Protein AF-A0A2D8AMK0-F1 (afdb_monomer_lite)

Foldseek 3Di:
DPDPPPVVVVVVVVVVVVVVVVVVVVVVVVPVVPPDDPPPCPVVVVVVVVVVVVVVQVVCCVVPPPDDGPPCRVVVVVCPVVVVVVCVVVVVVVVVVVVVVVVVVVVVVPVD

pLDDT: mean 76.43, std 15.15, range [45.84, 96.88]

Radius of gyration: 30.62 Å; chains: 1; bounding box: 62×35×86 Å

Sequence (112 aa):
MLKGQTSVVVTSRLARIGEEMSSDSVDSVGEFIQGDSEPSSSWVFLAIGVVLSLATLILHGMLFPGHDLPVISDILPVFEGVFDSGIWFFILGIMMGVFAIIATMMTEATSE

Secondary structure (DSSP, 8-state):
--SSHHHHHHHHHHHHHHHHHHHHHHHHHHHHHS-S---TTHHHHHHHHHHHHHHHHHHHHHHSTTSPPTTTTTTHHHHHHHHHTSHHHHHHHHHHHHHHHHHHHHHHHH--

Structure (mmCIF, N/CA/C/O backbone):
data_AF-A0A2D8AMK0-F1
#
_entry.id   AF-A0A2D8AMK0-F1
#
loop_
_atom_site.group_PDB
_atom_site.id
_atom_site.type_symbol
_atom_site.label_atom_id
_atom_site.label_alt_id
_atom_site.label_comp_id
_atom_site.label_asym_id
_atom_site.label_entity_id
_atom_site.label_seq_id
_atom_site.pdbx_PDB_ins_code
_atom_site.Cartn_x
_atom_site.Cartn_y
_atom_site.Cartn_z
_atom_site.occupancy
_atom_site.B_iso_or_equiv
_atom_site.auth_seq_id
_atom_site.auth_comp_id
_atom_site.auth_asym_id
_atom_site.auth_atom_id
_atom_site.pdbx_PDB_model_num
ATOM 1 N N . MET A 1 1 ? 42.110 -15.280 -72.303 1.00 45.84 1 MET A N 1
ATOM 2 C CA . MET A 1 1 ? 41.840 -15.664 -70.898 1.00 45.84 1 MET A CA 1
ATOM 3 C C . MET A 1 1 ? 41.042 -14.545 -70.224 1.00 45.84 1 MET A C 1
ATOM 5 O O . MET A 1 1 ? 41.650 -13.700 -69.600 1.00 45.84 1 MET A O 1
ATOM 9 N N . LEU A 1 2 ? 39.717 -14.464 -70.407 1.00 52.72 2 LEU A N 1
ATOM 10 C CA . LEU A 1 2 ? 38.850 -13.451 -69.764 1.00 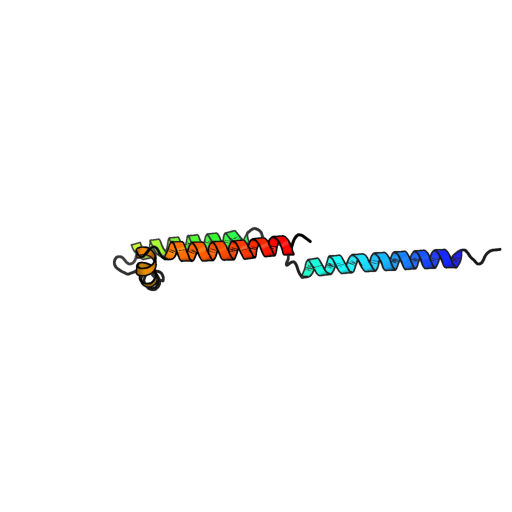52.72 2 LEU A CA 1
ATOM 11 C C . LEU A 1 2 ? 37.390 -13.942 -69.811 1.00 52.72 2 LEU A C 1
ATOM 13 O O . LEU A 1 2 ? 36.617 -13.559 -70.680 1.00 52.72 2 LEU A O 1
ATOM 17 N N . LYS A 1 3 ? 37.027 -14.884 -68.936 1.00 48.47 3 LYS A N 1
ATOM 18 C CA . LYS A 1 3 ? 35.616 -15.281 -68.733 1.00 48.47 3 LYS A CA 1
ATOM 19 C C . LYS A 1 3 ? 35.263 -15.605 -67.273 1.00 48.47 3 LYS A C 1
ATOM 21 O O . LYS A 1 3 ? 34.121 -15.923 -66.986 1.00 48.47 3 LYS A O 1
ATOM 26 N N . GLY A 1 4 ? 36.227 -15.489 -66.350 1.00 55.47 4 GLY A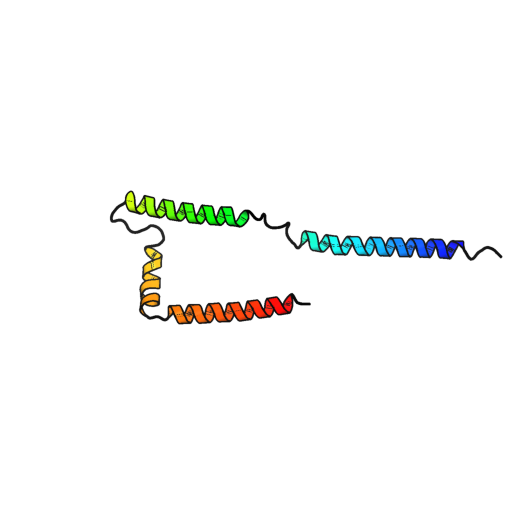 N 1
ATOM 27 C CA . GLY A 1 4 ? 36.072 -15.889 -64.944 1.00 55.47 4 GLY A CA 1
ATOM 28 C C . GLY A 1 4 ? 35.855 -14.756 -63.934 1.00 55.47 4 GLY A C 1
ATOM 29 O O . GLY A 1 4 ? 35.515 -15.044 -62.796 1.00 55.47 4 GLY A O 1
ATOM 30 N N . GLN A 1 5 ? 36.028 -13.481 -64.304 1.00 53.34 5 GLN A N 1
ATOM 31 C CA . GLN A 1 5 ? 35.942 -12.380 -63.327 1.00 53.34 5 GLN A CA 1
ATOM 32 C C . GLN A 1 5 ? 34.530 -11.806 -63.139 1.00 53.34 5 GLN A C 1
ATOM 34 O O . GLN A 1 5 ? 34.237 -11.255 -62.085 1.00 53.34 5 GLN A O 1
ATOM 39 N N . THR A 1 6 ? 33.619 -11.977 -64.101 1.00 54.00 6 THR A N 1
ATOM 40 C CA . THR A 1 6 ? 32.268 -11.392 -64.014 1.00 54.00 6 THR A CA 1
ATOM 41 C C . THR A 1 6 ? 31.360 -12.148 -63.037 1.00 54.00 6 THR A C 1
ATOM 43 O O . THR A 1 6 ? 30.567 -11.529 -62.337 1.00 54.00 6 THR A O 1
ATOM 46 N N . SER A 1 7 ? 31.507 -13.473 -62.925 1.00 53.06 7 SER A N 1
ATOM 47 C CA . SER A 1 7 ? 30.663 -14.291 -62.038 1.00 53.06 7 SER A CA 1
ATOM 48 C C . SER A 1 7 ? 30.960 -14.050 -60.555 1.00 53.06 7 SER A C 1
ATOM 50 O O . SER A 1 7 ? 30.042 -14.001 -59.745 1.00 53.06 7 SER A O 1
ATOM 52 N N . VAL A 1 8 ? 32.232 -13.848 -60.195 1.00 57.72 8 VAL A N 1
ATOM 53 C CA . VAL A 1 8 ? 32.657 -13.673 -58.793 1.00 57.72 8 VAL A CA 1
ATOM 54 C C . VAL A 1 8 ? 32.174 -12.333 -58.227 1.00 57.72 8 VAL A C 1
ATOM 56 O O . VAL A 1 8 ? 31.794 -12.243 -57.060 1.00 57.72 8 VAL A O 1
ATOM 59 N N . VAL A 1 9 ? 32.120 -11.293 -59.064 1.00 58.41 9 VAL A N 1
ATOM 60 C CA . VAL A 1 9 ? 31.625 -9.968 -58.661 1.00 58.41 9 VAL A CA 1
ATOM 61 C C . VAL A 1 9 ? 30.108 -9.981 -58.450 1.00 58.41 9 VAL A C 1
ATOM 63 O O . VAL A 1 9 ? 29.616 -9.344 -57.527 1.00 58.41 9 VAL A O 1
ATOM 66 N N . VAL A 1 10 ? 29.351 -10.740 -59.247 1.00 59.28 10 VAL A N 1
ATOM 67 C CA . VAL A 1 10 ? 27.892 -10.853 -59.071 1.00 59.28 10 VAL A CA 1
ATOM 68 C C . VAL A 1 10 ? 27.547 -11.689 -57.836 1.00 59.28 10 VAL A C 1
ATOM 70 O O . VAL A 1 10 ? 26.703 -11.277 -57.046 1.00 59.28 10 VAL A O 1
ATOM 73 N N . THR A 1 11 ? 28.244 -12.803 -57.598 1.00 60.03 11 THR A N 1
ATOM 74 C CA . THR A 1 11 ? 28.044 -13.626 -56.392 1.00 60.03 11 THR A CA 1
ATOM 75 C 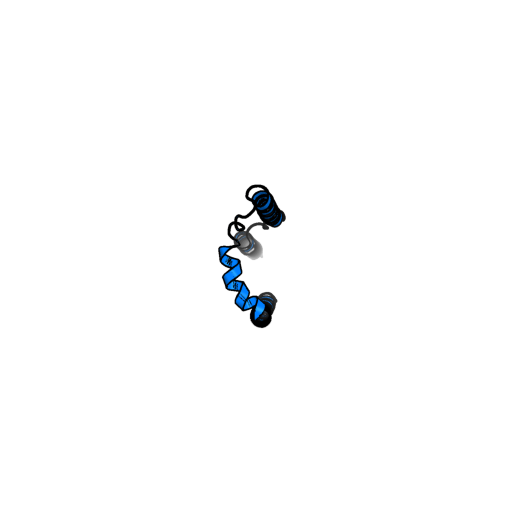C . THR A 1 11 ? 28.383 -12.867 -55.109 1.00 60.03 11 THR A C 1
ATOM 77 O O . THR A 1 11 ? 27.634 -12.944 -54.143 1.00 60.03 11 THR A O 1
ATOM 80 N N . SER A 1 12 ? 29.459 -12.078 -55.100 1.00 60.47 12 SER A N 1
ATOM 81 C CA . SER A 1 12 ? 29.816 -11.253 -53.934 1.00 60.47 12 SER A CA 1
ATOM 82 C C . SER A 1 12 ? 28.846 -10.089 -53.699 1.00 60.47 12 SER A C 1
ATOM 84 O O . SER A 1 12 ? 28.608 -9.715 -52.553 1.00 60.47 12 SER A O 1
ATOM 86 N N . ARG A 1 13 ? 28.238 -9.537 -54.758 1.00 60.09 13 ARG A N 1
ATOM 87 C CA . ARG A 1 13 ? 27.160 -8.538 -54.641 1.00 60.09 13 ARG A CA 1
ATOM 88 C C . ARG A 1 13 ? 25.873 -9.153 -54.089 1.00 60.09 13 ARG A C 1
ATOM 90 O O . ARG A 1 13 ? 25.248 -8.539 -53.237 1.00 60.09 13 ARG A O 1
ATOM 97 N N . LEU A 1 14 ? 25.504 -10.355 -54.532 1.00 60.84 14 LEU A N 1
ATOM 98 C CA . LEU A 1 14 ? 24.308 -11.054 -54.052 1.00 60.84 14 LEU A CA 1
ATOM 99 C C . LEU A 1 14 ? 24.456 -11.548 -52.608 1.00 60.84 14 LEU A C 1
ATOM 101 O O . LEU A 1 14 ? 23.510 -11.423 -51.840 1.00 60.84 14 LEU A O 1
ATOM 105 N N . ALA A 1 15 ? 25.640 -12.036 -52.223 1.00 61.53 15 ALA A N 1
ATOM 106 C CA . ALA A 1 15 ? 25.932 -12.393 -50.835 1.00 61.53 15 ALA A CA 1
ATOM 107 C C . ALA A 1 15 ? 25.822 -11.171 -49.909 1.00 61.53 15 ALA A C 1
ATOM 109 O O . ALA A 1 15 ? 25.155 -11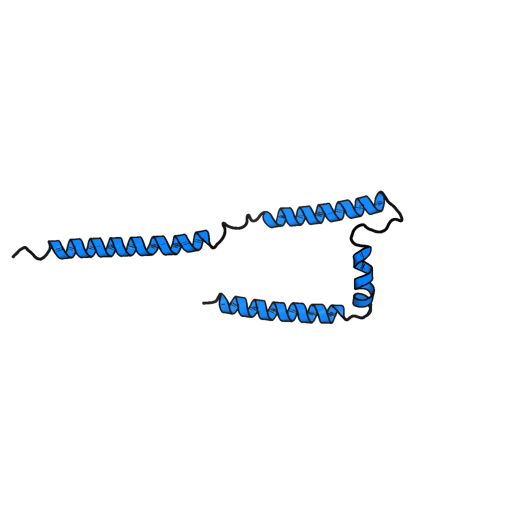.242 -48.887 1.00 61.53 15 ALA A O 1
ATOM 110 N N . ARG A 1 16 ? 26.371 -10.018 -50.325 1.00 62.84 16 ARG A N 1
ATOM 111 C CA . ARG A 1 16 ? 26.258 -8.759 -49.571 1.00 62.84 16 ARG A CA 1
ATOM 112 C C . ARG A 1 16 ? 24.806 -8.296 -49.398 1.00 62.84 16 ARG A C 1
ATOM 114 O O . ARG A 1 16 ? 24.438 -7.878 -48.313 1.00 62.84 16 ARG A O 1
ATOM 121 N N . ILE A 1 17 ? 23.986 -8.389 -50.447 1.00 62.72 17 ILE A N 1
ATOM 122 C CA . ILE A 1 17 ? 22.566 -7.994 -50.387 1.00 62.72 17 ILE A CA 1
ATOM 123 C C . ILE A 1 17 ? 21.757 -8.954 -49.495 1.00 62.72 17 ILE A C 1
ATOM 125 O O . ILE A 1 17 ? 20.861 -8.516 -48.782 1.00 62.72 17 ILE A O 1
ATOM 129 N N . GLY A 1 18 ? 22.077 -10.254 -49.507 1.00 59.41 18 GLY A N 1
ATOM 130 C CA . GLY A 1 18 ? 21.449 -11.238 -48.619 1.00 59.41 18 GLY A CA 1
ATOM 131 C C . GLY A 1 18 ? 21.810 -11.043 -47.142 1.00 59.41 18 GLY A C 1
ATOM 132 O O . GLY A 1 18 ? 20.967 -11.271 -46.278 1.00 59.41 18 GLY A O 1
ATOM 133 N N . GLU A 1 19 ? 23.028 -10.581 -46.857 1.00 59.69 19 GLU A N 1
ATOM 134 C CA . GLU A 1 19 ? 23.488 -10.271 -45.497 1.00 59.69 19 GLU A CA 1
ATOM 135 C C . GLU A 1 19 ? 22.817 -8.999 -44.948 1.00 59.69 19 GLU A C 1
ATOM 137 O O . GLU A 1 19 ? 22.361 -9.000 -43.809 1.00 59.69 19 GLU A O 1
ATOM 142 N N . GLU A 1 20 ? 22.637 -7.966 -45.783 1.00 58.44 20 GLU A N 1
ATOM 143 C CA . GLU A 1 20 ? 21.914 -6.735 -45.413 1.00 58.44 20 GLU A CA 1
ATOM 144 C C . GLU A 1 20 ? 20.402 -6.968 -45.205 1.00 58.44 20 GLU A C 1
ATOM 146 O O . GLU A 1 20 ? 19.814 -6.421 -44.274 1.00 58.44 20 GLU A O 1
ATOM 151 N N . MET A 1 21 ? 19.754 -7.826 -46.008 1.00 53.78 21 MET A N 1
ATOM 152 C CA . MET A 1 21 ? 18.335 -8.177 -45.794 1.00 53.78 21 MET A CA 1
ATOM 153 C C . MET A 1 21 ? 18.103 -9.023 -44.531 1.00 53.78 21 MET A C 1
ATOM 155 O O . MET A 1 21 ? 17.014 -8.983 -43.952 1.00 53.78 21 MET A O 1
ATOM 159 N N . SER A 1 22 ? 19.102 -9.796 -44.095 1.00 56.62 22 SER A N 1
ATOM 160 C CA . SER A 1 22 ? 18.998 -10.615 -42.884 1.00 56.62 22 SER A CA 1
ATOM 161 C C . SER A 1 22 ? 19.166 -9.802 -41.600 1.00 56.62 22 SER A C 1
ATOM 163 O O . SER A 1 22 ? 18.640 -10.226 -40.577 1.00 56.62 22 SER A O 1
ATOM 165 N N . SER A 1 23 ? 19.887 -8.677 -41.617 1.00 56.34 23 SER A N 1
ATOM 166 C CA . SER A 1 23 ? 20.123 -7.875 -40.409 1.00 56.34 23 SER A CA 1
ATOM 167 C C . SER A 1 23 ? 18.954 -6.951 -40.059 1.00 56.34 23 SER A C 1
ATOM 169 O O . SER A 1 23 ? 18.652 -6.787 -38.884 1.00 56.34 23 SER A O 1
ATOM 171 N N . ASP A 1 24 ? 18.251 -6.410 -41.058 1.00 57.81 24 ASP A N 1
ATOM 172 C CA . ASP A 1 24 ? 17.162 -5.436 -40.843 1.00 57.81 24 ASP A CA 1
ATOM 173 C C . ASP A 1 24 ? 15.885 -6.067 -40.257 1.00 57.81 24 ASP A C 1
ATOM 175 O O . ASP A 1 24 ? 15.127 -5.434 -39.524 1.00 57.81 24 ASP A O 1
ATOM 179 N N . SER A 1 25 ? 15.625 -7.339 -40.575 1.00 57.59 25 SER A N 1
ATOM 180 C CA . SER A 1 25 ? 14.382 -8.018 -40.180 1.00 57.59 25 SER A CA 1
ATOM 181 C C . SER A 1 25 ? 14.383 -8.532 -38.738 1.00 57.59 25 SER A C 1
ATOM 183 O O . SER A 1 25 ? 13.313 -8.720 -38.166 1.00 57.59 25 SER A O 1
ATOM 185 N N . VAL A 1 26 ? 15.556 -8.744 -38.137 1.00 57.94 26 VAL A N 1
ATOM 186 C CA . VAL A 1 26 ? 15.676 -9.270 -36.766 1.00 57.94 26 VAL A CA 1
ATOM 187 C C . VAL A 1 26 ? 15.623 -8.136 -35.737 1.00 57.94 26 VAL A C 1
ATOM 189 O O . VAL A 1 26 ? 15.005 -8.307 -34.690 1.00 57.94 26 VAL A O 1
ATOM 192 N N . ASP A 1 27 ? 16.166 -6.962 -36.074 1.00 57.62 27 ASP A N 1
ATOM 193 C CA . ASP A 1 27 ? 16.092 -5.752 -35.237 1.00 57.62 27 ASP A CA 1
ATOM 194 C C . ASP A 1 27 ? 14.661 -5.181 -35.198 1.00 57.62 27 ASP A C 1
ATOM 196 O O . ASP A 1 27 ? 14.138 -4.830 -34.141 1.00 57.62 27 ASP A O 1
ATOM 200 N N . SER A 1 28 ? 13.968 -5.199 -36.344 1.00 57.22 28 SER A N 1
ATOM 201 C CA . SER A 1 28 ? 12.601 -4.680 -36.468 1.00 57.22 28 SER A CA 1
ATOM 202 C C . SER A 1 28 ? 11.566 -5.462 -35.649 1.00 57.22 28 SER A C 1
ATOM 204 O O . SER A 1 28 ? 10.611 -4.871 -35.152 1.00 57.22 28 SER A O 1
ATOM 206 N N . VAL A 1 29 ? 11.711 -6.783 -35.498 1.00 59.81 29 VAL A N 1
ATOM 207 C CA . VAL A 1 29 ? 10.726 -7.603 -34.765 1.00 59.81 29 VAL A CA 1
ATOM 208 C C . VAL A 1 29 ? 10.840 -7.396 -33.249 1.00 59.81 29 VAL A C 1
ATOM 210 O O . VAL A 1 29 ? 9.825 -7.464 -32.554 1.00 59.81 29 VAL A O 1
ATOM 213 N N . GLY A 1 30 ? 12.034 -7.086 -32.735 1.00 56.81 30 GLY A N 1
ATOM 214 C CA . GLY A 1 30 ? 12.239 -6.746 -31.322 1.00 56.81 30 GLY A CA 1
ATOM 215 C C . GLY A 1 30 ? 11.563 -5.431 -30.925 1.00 56.81 30 GLY A C 1
ATOM 216 O O . GLY A 1 30 ? 10.929 -5.360 -29.872 1.00 56.81 30 GLY A O 1
ATOM 217 N N . GLU A 1 31 ? 11.606 -4.433 -31.810 1.00 59.16 31 GLU A N 1
ATOM 218 C CA . GLU A 1 31 ? 11.033 -3.095 -31.600 1.00 59.16 31 GLU A CA 1
ATOM 219 C C . GLU A 1 31 ? 9.492 -3.092 -31.529 1.00 59.16 31 GLU A C 1
ATOM 221 O O . GLU A 1 31 ? 8.904 -2.295 -30.807 1.00 59.16 31 GLU A O 1
ATOM 226 N N . PHE A 1 32 ? 8.809 -4.030 -32.199 1.00 58.72 32 PHE A N 1
ATOM 227 C CA . PHE A 1 32 ? 7.343 -4.143 -32.122 1.00 58.72 32 PHE A CA 1
ATOM 228 C C . PHE A 1 32 ? 6.832 -4.978 -30.937 1.00 58.72 32 PHE A C 1
ATOM 230 O O . PHE A 1 32 ? 5.667 -4.843 -30.557 1.00 58.72 32 PHE A O 1
ATOM 237 N N . ILE A 1 33 ? 7.663 -5.859 -30.365 1.00 61.88 33 ILE A N 1
ATOM 238 C CA . ILE A 1 33 ? 7.294 -6.682 -29.197 1.00 61.88 33 ILE A CA 1
ATOM 239 C C . ILE A 1 33 ? 7.671 -5.986 -27.887 1.00 61.88 33 ILE A C 1
ATOM 241 O O . ILE A 1 33 ? 6.991 -6.162 -26.873 1.00 61.88 33 ILE A O 1
ATOM 245 N N . GLN A 1 34 ? 8.701 -5.146 -27.906 1.00 62.38 34 GLN A N 1
ATOM 246 C CA . GLN A 1 34 ? 9.032 -4.269 -26.799 1.00 62.38 34 GLN A CA 1
ATOM 247 C C . GLN A 1 34 ? 8.296 -2.947 -26.988 1.00 62.38 34 GLN A C 1
ATOM 249 O O . GLN A 1 34 ? 8.807 -2.026 -27.611 1.00 62.38 34 GLN A O 1
ATOM 254 N N . GLY A 1 35 ? 7.063 -2.896 -26.472 1.00 66.00 35 GLY A N 1
ATOM 255 C CA . GLY A 1 35 ? 6.221 -1.704 -26.522 1.00 66.00 35 GLY A CA 1
ATOM 256 C C . GLY A 1 35 ? 7.031 -0.462 -26.173 1.00 66.00 35 GLY A C 1
ATOM 257 O O . GLY A 1 35 ? 7.643 -0.426 -25.103 1.00 66.00 35 GLY A O 1
ATOM 258 N N . ASP A 1 36 ? 7.058 0.488 -27.115 1.00 63.69 36 ASP A N 1
ATOM 259 C CA . ASP A 1 36 ? 7.705 1.794 -27.014 1.00 63.69 36 ASP A CA 1
ATOM 260 C C . ASP A 1 36 ? 7.732 2.257 -25.564 1.00 63.69 36 ASP A C 1
ATOM 262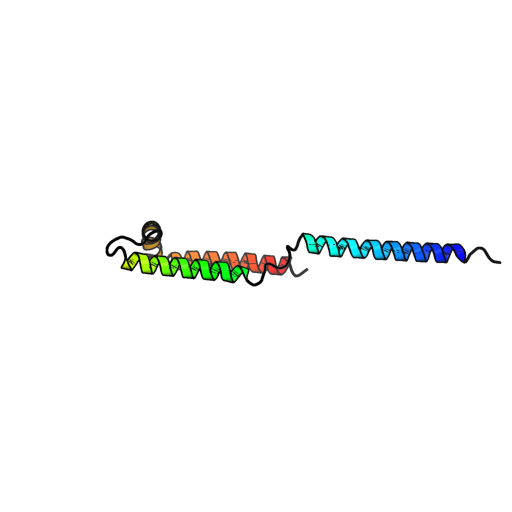 O O . ASP A 1 36 ? 6.679 2.556 -24.998 1.00 63.69 36 ASP A O 1
ATOM 266 N N . SER A 1 37 ? 8.939 2.230 -24.984 1.00 62.03 37 SER A N 1
ATOM 267 C CA . SER A 1 37 ? 9.332 2.813 -23.701 1.00 62.03 37 SER A CA 1
ATOM 268 C C . SER A 1 37 ? 8.150 3.424 -22.952 1.00 62.03 37 SER A C 1
ATOM 270 O O . SER A 1 37 ? 7.799 4.575 -23.233 1.00 62.03 37 SER A O 1
ATOM 272 N N . GLU A 1 38 ? 7.527 2.667 -22.032 1.00 61.28 38 GLU A N 1
ATOM 273 C CA . GLU A 1 38 ? 6.462 3.207 -21.182 1.00 61.28 38 GLU A CA 1
ATOM 274 C C . GLU A 1 38 ? 6.910 4.593 -20.711 1.00 61.28 38 GLU A C 1
ATOM 276 O O . GLU A 1 38 ? 8.007 4.715 -20.146 1.00 61.28 38 GLU A O 1
ATOM 281 N N . PRO A 1 39 ? 6.151 5.664 -21.019 1.00 66.25 39 PRO A N 1
ATOM 282 C CA . PRO A 1 39 ? 6.623 7.005 -20.749 1.00 66.25 39 PRO A CA 1
ATOM 283 C C . PRO A 1 39 ? 6.982 7.063 -19.270 1.00 66.25 39 PRO A C 1
ATOM 285 O O . PRO A 1 39 ? 6.174 6.686 -18.425 1.00 66.25 39 PRO A O 1
ATOM 288 N N . SER A 1 40 ? 8.188 7.540 -18.943 1.00 66.62 40 SER A N 1
ATOM 289 C CA . SER A 1 40 ? 8.702 7.607 -17.560 1.00 66.62 40 SER A CA 1
ATOM 290 C C . SER A 1 40 ? 7.728 8.301 -16.579 1.00 66.62 40 SER A C 1
ATOM 292 O O . SER A 1 40 ? 7.824 8.144 -15.365 1.00 66.62 40 SER A O 1
ATOM 294 N N . SER A 1 41 ? 6.739 9.022 -17.116 1.00 67.25 41 SER A N 1
ATOM 295 C CA . SER A 1 41 ? 5.637 9.676 -16.416 1.00 67.25 41 SER A CA 1
ATOM 296 C C . SER A 1 41 ? 4.426 8.778 -16.070 1.00 67.25 41 SER A C 1
ATOM 298 O O . SER A 1 41 ? 3.527 9.240 -15.370 1.00 67.25 41 SER A O 1
ATOM 300 N N . SER A 1 42 ? 4.346 7.507 -16.485 1.00 75.69 42 SER A N 1
ATOM 301 C CA . SER A 1 42 ? 3.222 6.611 -16.123 1.00 75.69 42 SER A CA 1
ATOM 302 C C . SER A 1 42 ? 3.057 6.470 -14.603 1.00 75.69 42 SER A C 1
ATOM 304 O O . SER A 1 42 ? 1.940 6.428 -14.086 1.00 75.69 42 SER A O 1
ATOM 306 N N . TRP A 1 43 ? 4.165 6.522 -13.860 1.00 81.88 43 TRP A N 1
ATOM 307 C CA . TRP A 1 43 ? 4.149 6.536 -12.397 1.00 81.88 43 TRP A CA 1
ATOM 308 C C . TRP A 1 43 ? 3.546 7.822 -11.808 1.00 81.88 43 TRP A C 1
ATOM 310 O O . TRP A 1 43 ? 2.945 7.789 -10.736 1.00 81.88 43 TRP A O 1
ATOM 320 N N . VAL A 1 44 ? 3.642 8.951 -12.516 1.00 88.12 44 VAL A N 1
ATOM 321 C CA . VAL A 1 44 ? 3.105 10.244 -12.065 1.00 88.12 44 VAL A CA 1
ATOM 322 C C . VAL A 1 44 ? 1.581 10.203 -12.007 1.00 88.12 44 VAL A C 1
ATOM 324 O O . VAL A 1 44 ? 0.997 10.694 -11.045 1.00 88.12 44 VAL A O 1
ATOM 327 N N . PHE A 1 45 ? 0.924 9.569 -12.980 1.00 87.44 45 PHE A N 1
ATOM 328 C CA . PHE A 1 45 ? -0.532 9.402 -12.955 1.00 87.44 45 PHE A CA 1
ATOM 329 C C . PHE A 1 45 ? -0.995 8.511 -11.801 1.00 87.44 45 PHE A C 1
ATOM 331 O O . PHE A 1 45 ? -1.987 8.830 -11.146 1.00 87.44 45 PHE A O 1
ATOM 338 N N . LEU A 1 46 ? -0.247 7.445 -11.506 1.00 87.81 46 LEU A N 1
ATOM 339 C CA . LEU A 1 46 ? -0.495 6.595 -10.343 1.00 87.81 46 LEU A CA 1
ATOM 340 C C . LEU A 1 46 ? -0.332 7.408 -9.049 1.00 87.81 46 LEU A C 1
ATOM 342 O O . LEU A 1 46 ? -1.239 7.443 -8.217 1.00 87.81 46 LEU A O 1
ATOM 346 N N . ALA A 1 47 ? 0.783 8.128 -8.910 1.00 92.56 47 ALA A N 1
ATOM 347 C CA . ALA A 1 47 ? 1.060 8.964 -7.747 1.00 92.56 47 ALA A CA 1
ATOM 348 C C . ALA A 1 47 ? -0.028 10.031 -7.536 1.00 92.56 47 ALA A C 1
ATOM 350 O O . ALA A 1 47 ? -0.525 10.185 -6.422 1.00 92.56 47 ALA A O 1
ATOM 351 N N . ILE A 1 48 ? -0.461 10.718 -8.598 1.00 94.50 48 ILE A N 1
ATOM 352 C CA . ILE A 1 48 ? -1.554 11.698 -8.537 1.00 94.50 48 ILE A CA 1
ATOM 353 C C . ILE A 1 48 ? -2.867 11.024 -8.136 1.00 94.50 48 ILE A C 1
ATOM 355 O O . ILE A 1 48 ? -3.564 11.553 -7.274 1.00 94.50 48 ILE A O 1
ATOM 359 N N . GLY A 1 49 ? -3.196 9.861 -8.702 1.00 92.94 49 GLY A N 1
ATOM 360 C CA . GLY A 1 49 ? -4.394 9.104 -8.331 1.00 92.94 49 GLY A CA 1
ATOM 361 C C . GLY A 1 49 ? -4.413 8.739 -6.845 1.00 92.94 49 GLY A C 1
ATOM 362 O O . GLY A 1 49 ? -5.418 8.952 -6.166 1.00 92.94 49 GLY A O 1
ATOM 363 N N . VAL A 1 50 ? -3.277 8.283 -6.311 1.00 93.94 50 VAL A N 1
ATOM 364 C CA . VAL A 1 50 ? -3.118 7.973 -4.882 1.00 93.94 50 VAL A CA 1
ATOM 365 C C . VAL A 1 50 ? -3.276 9.233 -4.032 1.00 93.94 50 VAL A C 1
ATOM 367 O O . VAL A 1 50 ? -4.081 9.238 -3.101 1.00 93.94 50 VAL A O 1
ATOM 370 N N . VAL A 1 51 ? -2.591 10.326 -4.374 1.00 96.44 51 VAL A N 1
ATOM 371 C CA . VAL A 1 51 ? -2.690 11.601 -3.642 1.00 96.44 51 VAL A CA 1
ATOM 372 C C . VAL A 1 51 ? -4.123 12.143 -3.652 1.00 96.44 51 VAL A C 1
ATOM 374 O O . VAL A 1 51 ? -4.632 12.546 -2.606 1.00 96.44 51 VAL A O 1
ATOM 377 N N . LEU A 1 52 ? -4.802 12.111 -4.800 1.00 95.50 52 LEU A N 1
ATOM 378 C CA . LEU A 1 52 ? -6.180 12.583 -4.939 1.00 95.50 52 LEU A CA 1
ATOM 379 C C . LEU A 1 52 ? -7.157 11.728 -4.118 1.00 95.50 52 LEU A C 1
ATOM 381 O O . LEU A 1 52 ? -8.068 12.263 -3.480 1.00 95.50 52 LEU A O 1
ATOM 385 N N . SER A 1 53 ? -6.949 10.407 -4.105 1.00 91.31 53 SER A N 1
ATOM 386 C CA . SER A 1 53 ? -7.758 9.478 -3.311 1.00 91.31 53 SER A CA 1
ATOM 387 C C . SER A 1 53 ? -7.620 9.751 -1.809 1.00 91.31 53 SER A C 1
ATOM 389 O O . SER A 1 53 ? -8.629 9.889 -1.117 1.00 91.31 53 SER A O 1
ATOM 391 N N . LEU A 1 54 ? -6.391 9.960 -1.323 1.00 92.06 54 LEU A N 1
ATOM 392 C CA . LEU A 1 54 ? -6.099 10.328 0.065 1.00 92.06 54 LEU A CA 1
ATOM 393 C C . LEU A 1 54 ? -6.716 11.679 0.436 1.00 92.06 54 LEU A C 1
ATOM 395 O O . LEU A 1 54 ? -7.357 11.799 1.480 1.00 92.06 54 LEU A O 1
ATOM 399 N N . ALA A 1 55 ? -6.570 12.687 -0.426 1.00 94.12 55 ALA A N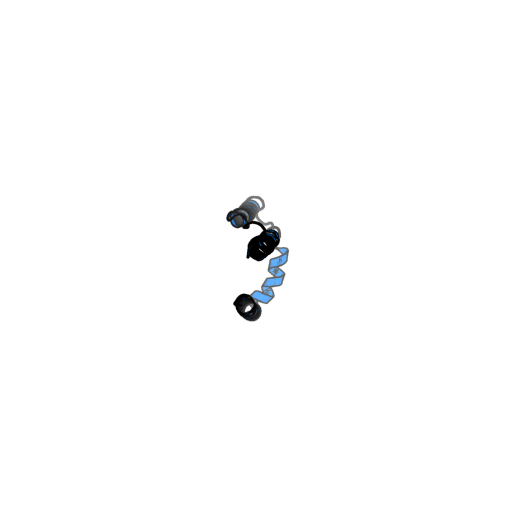 1
ATOM 400 C CA . ALA A 1 55 ? -7.136 14.012 -0.194 1.00 94.12 55 ALA A CA 1
ATOM 401 C C . ALA A 1 55 ? -8.670 13.971 -0.094 1.00 94.12 55 ALA A C 1
ATOM 403 O O . ALA A 1 55 ? -9.251 14.620 0.776 1.00 94.12 55 ALA A O 1
ATOM 404 N N . THR A 1 56 ? -9.325 13.174 -0.943 1.00 91.19 56 THR A N 1
ATOM 405 C CA . THR A 1 56 ? -10.787 13.007 -0.936 1.00 91.19 56 THR A CA 1
ATOM 406 C C . THR A 1 56 ? -11.261 12.261 0.311 1.00 91.19 56 THR A C 1
ATOM 408 O O . THR A 1 56 ? -12.280 12.631 0.885 1.00 91.19 56 THR A O 1
ATOM 411 N N . LEU A 1 57 ? -10.504 11.268 0.782 1.00 89.38 57 LEU A N 1
ATOM 412 C CA . LEU A 1 57 ? -10.750 10.573 2.051 1.00 89.38 57 LEU A CA 1
ATOM 413 C C . LEU A 1 57 ? -10.701 11.523 3.252 1.00 89.38 57 LEU A C 1
ATOM 415 O O . LEU A 1 57 ? -11.591 11.509 4.102 1.00 89.38 57 LEU A O 1
ATOM 419 N N . ILE A 1 58 ? -9.668 12.367 3.309 1.00 90.25 58 ILE A N 1
ATOM 420 C CA . ILE A 1 58 ? -9.499 13.359 4.378 1.00 90.25 58 ILE A CA 1
ATOM 421 C C . ILE A 1 58 ? -10.636 14.384 4.323 1.00 90.25 58 ILE A C 1
ATOM 423 O O . ILE A 1 58 ? -11.239 14.703 5.349 1.00 90.25 58 ILE A O 1
ATOM 427 N N . LEU A 1 59 ? -10.962 14.870 3.122 1.00 92.69 59 LEU A N 1
ATOM 428 C CA . LEU A 1 59 ? -12.075 15.791 2.915 1.00 92.69 59 LEU A CA 1
ATOM 429 C C . LEU A 1 59 ? -13.411 15.162 3.334 1.00 92.69 59 LEU A C 1
ATOM 431 O O . LEU A 1 59 ? -14.200 15.824 4.002 1.00 92.69 59 LEU A O 1
ATOM 435 N N . HIS A 1 60 ? -13.648 13.891 2.999 1.00 89.19 60 HIS A N 1
ATOM 436 C CA . HIS A 1 60 ? -14.840 13.151 3.411 1.00 89.19 60 HIS A CA 1
ATOM 437 C C . HIS A 1 60 ? -14.942 13.056 4.936 1.00 89.19 60 HIS A C 1
ATOM 439 O O . HIS A 1 60 ? -15.998 13.349 5.490 1.00 89.19 60 HIS A O 1
ATOM 445 N N . GLY A 1 61 ? -13.848 12.706 5.619 1.00 86.94 61 GLY A N 1
ATOM 446 C CA . GLY A 1 61 ? -13.814 12.633 7.083 1.00 86.94 61 GLY A CA 1
ATOM 447 C C . GLY A 1 61 ? -14.146 13.966 7.767 1.00 86.94 61 GLY A C 1
ATOM 448 O O . GLY A 1 61 ? -14.745 13.970 8.840 1.00 86.94 61 GLY A O 1
ATOM 449 N N . MET A 1 62 ? -13.815 15.099 7.137 1.00 91.44 62 MET A N 1
ATOM 450 C CA . MET A 1 62 ? -14.207 16.426 7.630 1.00 91.44 62 MET A CA 1
ATOM 451 C C . MET A 1 62 ? -15.642 16.816 7.257 1.00 91.44 62 MET A C 1
ATOM 453 O O . MET A 1 62 ? -16.320 17.462 8.055 1.00 91.44 62 MET A O 1
ATOM 457 N N . LEU A 1 63 ? -16.102 16.462 6.054 1.00 91.44 63 LEU A N 1
ATOM 458 C CA . LEU A 1 63 ? -17.417 16.858 5.541 1.00 91.44 63 LEU A CA 1
ATOM 459 C C . LEU A 1 63 ? -18.562 16.026 6.141 1.00 91.44 63 LEU A C 1
ATOM 461 O O . LEU A 1 63 ? -19.659 16.550 6.329 1.00 91.44 63 LEU A O 1
ATOM 465 N N . PHE A 1 64 ? -18.303 14.759 6.470 1.00 89.44 64 PHE A N 1
ATOM 466 C CA . PHE A 1 64 ? -19.274 13.822 7.038 1.00 89.44 64 PHE A CA 1
ATOM 467 C C . PHE A 1 64 ? -18.758 13.221 8.355 1.00 89.44 64 PHE A C 1
ATOM 469 O O . PHE A 1 64 ? -18.432 12.033 8.422 1.00 89.44 64 PHE A O 1
ATOM 476 N N . PRO A 1 65 ? -18.671 14.022 9.431 1.00 84.88 65 PRO A N 1
ATOM 477 C CA . PRO A 1 65 ? -18.216 13.528 10.723 1.00 84.88 65 PRO A CA 1
ATOM 478 C C . PRO A 1 65 ? -19.188 12.477 11.282 1.00 84.88 65 PRO A C 1
ATOM 480 O O . PRO A 1 65 ? -20.405 12.661 11.266 1.00 84.88 65 PRO A O 1
ATOM 483 N N . GLY A 1 66 ? -18.643 11.372 11.795 1.00 82.06 66 GLY A N 1
ATOM 484 C CA . GLY A 1 66 ? -19.419 10.266 12.370 1.00 82.06 66 GLY A CA 1
ATOM 485 C C . GLY A 1 66 ? -19.994 9.275 11.352 1.00 82.06 66 GLY A C 1
ATOM 486 O O . GLY A 1 66 ? -20.692 8.354 11.763 1.00 82.06 66 GLY A O 1
ATOM 487 N N . HIS A 1 67 ? -19.714 9.449 10.056 1.00 82.06 67 HIS A N 1
ATOM 488 C CA . HIS A 1 67 ? -19.918 8.405 9.050 1.00 82.06 67 HIS A CA 1
ATOM 489 C C . HIS A 1 67 ? -18.620 7.634 8.819 1.00 82.06 67 HIS A C 1
ATOM 491 O O . HIS A 1 67 ? -17.528 8.207 8.864 1.00 82.06 67 HIS A O 1
ATOM 497 N N . ASP A 1 68 ? -18.755 6.337 8.556 1.00 82.12 68 ASP A N 1
ATOM 498 C CA . ASP A 1 68 ? -17.625 5.472 8.249 1.00 82.12 68 ASP A CA 1
ATOM 499 C C . ASP A 1 68 ? -16.911 5.910 6.959 1.00 82.12 68 ASP A C 1
ATOM 501 O O . ASP A 1 68 ? -17.498 6.520 6.058 1.00 82.12 68 ASP A O 1
ATOM 505 N N . LEU A 1 69 ? -15.606 5.631 6.883 1.00 82.75 69 LEU A N 1
ATOM 506 C CA . LEU A 1 69 ? -14.793 5.995 5.724 1.00 82.75 69 LEU A CA 1
ATOM 507 C C . LEU A 1 69 ? -15.243 5.200 4.490 1.00 82.75 69 LEU A C 1
ATOM 509 O O . LEU A 1 69 ? -15.237 3.969 4.537 1.00 82.75 69 LEU A O 1
ATOM 513 N N . PRO A 1 70 ? -15.541 5.863 3.361 1.00 76.69 70 PRO A N 1
ATOM 514 C CA . PRO A 1 70 ? -16.018 5.188 2.166 1.00 76.69 70 PRO A CA 1
ATOM 515 C C . PRO A 1 70 ? -14.961 4.197 1.667 1.00 76.69 70 PRO A C 1
ATOM 517 O O . PRO A 1 70 ? -13.766 4.500 1.671 1.00 76.69 70 PRO A O 1
ATOM 520 N N . VAL A 1 71 ? -15.408 3.020 1.217 1.00 74.12 71 VAL A N 1
ATOM 521 C CA . VAL A 1 71 ? -14.598 1.916 0.655 1.00 74.12 71 VAL A CA 1
ATOM 522 C C . VAL A 1 71 ? -13.736 1.159 1.676 1.00 74.12 71 VAL A C 1
ATOM 524 O O . VAL A 1 71 ? -13.588 -0.055 1.565 1.00 74.12 71 VAL A O 1
ATOM 527 N N . ILE A 1 72 ? -13.175 1.831 2.679 1.00 76.75 72 ILE A N 1
ATOM 528 C CA . ILE A 1 72 ? -12.234 1.213 3.631 1.00 76.75 72 ILE A CA 1
ATOM 529 C C . ILE A 1 72 ? -12.963 0.546 4.795 1.00 76.75 72 ILE A C 1
ATOM 531 O O . ILE A 1 72 ? -12.509 -0.491 5.279 1.00 76.75 72 ILE A O 1
ATOM 535 N N . SER A 1 73 ? -14.102 1.100 5.212 1.00 76.38 73 SER A N 1
ATOM 536 C CA . SER A 1 73 ? -14.906 0.596 6.330 1.00 76.38 73 SER A CA 1
ATOM 537 C C . SER A 1 73 ? -15.397 -0.836 6.153 1.00 76.38 73 SER A C 1
ATOM 539 O O . SER A 1 73 ? -15.512 -1.562 7.130 1.00 76.38 73 SER A O 1
ATOM 541 N N . ASP A 1 74 ? -15.651 -1.255 4.915 1.00 81.56 74 ASP A N 1
ATOM 542 C CA . ASP A 1 74 ? -16.220 -2.575 4.626 1.00 81.56 74 ASP A CA 1
ATOM 543 C C . ASP A 1 74 ? -15.132 -3.652 4.525 1.00 81.56 74 ASP A C 1
ATOM 545 O O . ASP A 1 74 ? -15.377 -4.839 4.734 1.00 81.56 74 ASP A O 1
ATOM 549 N N . ILE A 1 75 ? -13.906 -3.232 4.208 1.00 75.81 75 ILE A N 1
ATOM 550 C CA . ILE A 1 75 ? -12.761 -4.111 3.970 1.00 75.81 75 ILE A CA 1
ATOM 551 C C . ILE A 1 75 ? -11.942 -4.295 5.254 1.00 75.81 75 ILE A C 1
ATOM 553 O O . ILE A 1 75 ? -11.449 -5.389 5.524 1.00 75.81 75 ILE A O 1
ATOM 557 N N . LEU A 1 76 ? -11.812 -3.246 6.069 1.00 78.69 76 LEU A N 1
ATOM 558 C CA . LEU A 1 76 ? -11.005 -3.257 7.291 1.00 78.69 76 LEU A CA 1
ATOM 559 C C . LEU A 1 76 ? -11.420 -4.342 8.316 1.00 78.69 76 LEU A C 1
ATOM 561 O O . LEU A 1 76 ? -10.521 -5.019 8.817 1.00 78.69 76 LEU A O 1
ATOM 565 N N . PRO A 1 77 ? -12.718 -4.606 8.578 1.00 81.06 77 PRO A N 1
ATOM 566 C CA . PRO A 1 77 ? -13.150 -5.632 9.534 1.00 81.06 77 PRO A CA 1
ATOM 567 C C . PRO A 1 77 ? -12.750 -7.056 9.126 1.00 81.06 77 PRO A C 1
ATOM 569 O O . PRO A 1 77 ? -12.515 -7.911 9.976 1.00 81.06 77 PRO A O 1
ATOM 572 N N . VAL A 1 78 ? -12.617 -7.322 7.821 1.00 79.06 78 VAL A N 1
ATOM 573 C CA . VAL A 1 78 ? -12.140 -8.620 7.308 1.00 79.06 78 VAL A CA 1
ATOM 574 C C . VAL A 1 78 ? -10.678 -8.851 7.695 1.00 79.06 78 VAL A C 1
ATOM 576 O O . VAL A 1 78 ? -10.266 -9.984 7.948 1.00 79.06 78 VAL A O 1
ATOM 579 N N . PHE A 1 79 ? -9.896 -7.776 7.774 1.00 76.81 79 PHE A N 1
ATOM 580 C CA . PHE A 1 79 ? -8.489 -7.838 8.140 1.00 76.81 79 PHE A CA 1
ATOM 581 C C . PHE A 1 79 ? -8.231 -7.677 9.640 1.00 76.81 79 PHE A C 1
ATOM 583 O O . PHE A 1 79 ? -7.150 -8.042 10.091 1.00 76.81 79 PHE A O 1
ATOM 590 N N . GLU A 1 80 ? -9.194 -7.205 10.431 1.00 79.88 80 GLU A N 1
ATOM 591 C CA . GLU A 1 80 ? -9.042 -7.002 11.879 1.00 79.88 80 GLU A CA 1
ATOM 592 C C . GLU A 1 80 ? -8.644 -8.303 12.603 1.00 79.88 80 GLU A C 1
ATOM 594 O O . GLU A 1 80 ? -7.634 -8.341 13.305 1.00 79.88 80 GLU A O 1
ATOM 599 N N . GLY A 1 81 ? -9.328 -9.420 12.323 1.00 78.75 81 GLY A N 1
ATOM 600 C CA . GLY A 1 81 ? -8.964 -10.733 12.881 1.00 78.75 81 GLY A CA 1
ATOM 601 C C . GLY A 1 81 ? -7.642 -11.310 12.345 1.00 78.75 81 GLY A C 1
ATOM 602 O O . GLY A 1 81 ? -6.985 -12.121 13.002 1.00 78.75 81 GLY A O 1
ATOM 603 N N . VAL A 1 82 ? -7.215 -10.887 11.154 1.00 82.62 82 VAL A N 1
ATOM 604 C CA . VAL A 1 82 ? -5.963 -11.326 10.511 1.00 82.62 82 VAL A CA 1
ATOM 605 C C . VAL A 1 82 ? -4.766 -10.531 11.052 1.00 82.62 82 VAL A C 1
ATOM 607 O O . VAL A 1 82 ? -3.678 -11.084 11.230 1.00 82.62 82 VAL A O 1
ATOM 610 N N . PHE A 1 83 ? -4.962 -9.248 11.355 1.00 80.69 83 PHE A N 1
ATOM 611 C CA . PHE A 1 83 ? -3.940 -8.391 11.947 1.00 80.69 83 PHE A CA 1
ATOM 612 C C . PHE A 1 83 ? -3.740 -8.666 13.439 1.00 80.69 83 PHE A C 1
ATOM 614 O O . PHE A 1 83 ? -2.591 -8.691 13.881 1.00 80.69 83 PHE A O 1
ATOM 621 N N . ASP A 1 84 ? -4.810 -8.962 14.183 1.00 85.94 84 ASP A N 1
ATOM 622 C CA . ASP A 1 84 ? -4.738 -9.279 15.618 1.00 85.94 84 ASP A CA 1
ATOM 623 C C . ASP A 1 84 ? -4.067 -10.641 15.895 1.00 85.94 84 ASP A C 1
ATOM 625 O O . ASP A 1 84 ? -3.280 -10.800 16.825 1.00 85.94 84 ASP A O 1
ATOM 629 N N . SER A 1 85 ? -4.283 -11.630 15.023 1.00 86.25 85 SER A N 1
ATOM 630 C CA . SER A 1 85 ? -3.722 -12.983 15.183 1.00 86.25 85 SER A CA 1
ATOM 631 C C . SER A 1 85 ? -2.250 -13.128 14.772 1.00 86.25 85 SER A C 1
ATOM 633 O O . SER A 1 85 ? -1.670 -14.204 14.931 1.00 86.25 85 SER A O 1
ATOM 635 N N . GLY A 1 86 ? -1.629 -12.087 14.205 1.00 84.81 86 GLY A N 1
ATOM 636 C CA . GLY A 1 86 ? -0.238 -12.128 13.728 1.00 84.81 86 GLY A CA 1
ATOM 637 C C . GLY A 1 86 ? 0.006 -13.030 12.506 1.00 84.81 86 GLY A C 1
ATOM 638 O O . GLY A 1 86 ? 1.128 -13.086 11.999 1.00 84.81 86 GLY A O 1
ATOM 639 N N . ILE A 1 87 ? -1.026 -13.699 11.979 1.00 89.81 87 ILE A N 1
ATOM 640 C CA . ILE A 1 87 ? -0.932 -14.576 10.800 1.00 89.81 87 ILE A CA 1
ATOM 641 C C . ILE A 1 87 ? -0.528 -13.806 9.535 1.00 89.81 87 ILE A C 1
ATOM 643 O O . ILE A 1 87 ? 0.089 -14.363 8.628 1.00 89.81 87 ILE A O 1
ATOM 647 N N . TRP A 1 88 ? -0.818 -12.505 9.483 1.00 88.44 88 TRP A N 1
ATOM 648 C CA . TRP A 1 88 ? -0.472 -11.641 8.358 1.00 88.44 88 TRP A CA 1
ATOM 649 C C . TRP A 1 88 ? 1.040 -11.583 8.076 1.00 88.44 88 TRP A C 1
ATOM 651 O O . TRP A 1 88 ? 1.428 -11.502 6.912 1.00 88.44 88 TRP A O 1
ATOM 661 N N . PHE A 1 89 ? 1.901 -11.718 9.095 1.00 89.25 89 PHE A N 1
ATOM 662 C CA . PHE A 1 89 ? 3.354 -11.830 8.902 1.00 89.25 89 PHE A CA 1
ATOM 663 C C . PHE A 1 89 ? 3.741 -13.115 8.164 1.00 89.25 89 PHE A C 1
ATOM 665 O O . PHE A 1 89 ? 4.652 -13.110 7.338 1.00 89.25 89 PHE A O 1
ATOM 672 N N . PHE A 1 90 ? 3.035 -14.214 8.432 1.00 92.50 90 PHE A N 1
ATOM 673 C CA . PHE A 1 90 ? 3.260 -15.492 7.762 1.00 92.50 90 PHE A CA 1
ATOM 674 C C . PHE A 1 90 ? 2.804 -15.436 6.301 1.00 92.50 90 PHE A C 1
ATOM 676 O O . PHE A 1 90 ? 3.520 -15.887 5.408 1.00 92.50 90 PHE A O 1
ATOM 683 N N . ILE A 1 91 ? 1.651 -14.807 6.047 1.00 91.56 91 ILE A N 1
ATOM 684 C CA . ILE A 1 91 ? 1.132 -14.571 4.693 1.00 91.56 91 ILE A CA 1
ATOM 685 C C . ILE A 1 91 ? 2.105 -13.687 3.899 1.00 91.56 91 ILE A C 1
ATOM 687 O O . ILE A 1 91 ? 2.449 -14.031 2.768 1.00 91.56 91 ILE A O 1
ATOM 691 N N . LEU A 1 92 ? 2.620 -12.606 4.498 1.00 92.56 92 LEU A N 1
ATOM 692 C CA . LEU A 1 92 ? 3.650 -11.772 3.873 1.00 92.56 92 LEU A CA 1
ATOM 693 C C . LEU A 1 92 ? 4.945 -12.541 3.608 1.00 92.56 92 LEU A C 1
ATOM 695 O O . LEU A 1 92 ? 5.518 -12.398 2.531 1.00 92.56 92 LEU A O 1
ATOM 699 N N . GLY A 1 93 ? 5.391 -13.374 4.549 1.00 94.69 93 GLY A N 1
ATOM 700 C CA . GLY A 1 93 ? 6.588 -14.198 4.385 1.00 94.69 93 GLY A CA 1
ATOM 701 C C . GLY A 1 93 ? 6.468 -15.184 3.223 1.00 94.69 93 GLY A C 1
ATOM 702 O O . GLY A 1 93 ? 7.384 -15.283 2.407 1.00 94.69 93 GLY A O 1
ATOM 703 N N . ILE A 1 94 ? 5.322 -15.860 3.092 1.00 95.75 94 ILE A N 1
ATOM 704 C CA . ILE A 1 94 ? 5.046 -16.746 1.951 1.00 95.75 94 ILE A CA 1
ATOM 705 C C . ILE A 1 94 ? 5.025 -15.945 0.651 1.00 95.75 94 ILE A C 1
ATOM 707 O O . ILE A 1 94 ? 5.660 -16.348 -0.319 1.00 95.75 94 ILE A O 1
ATOM 711 N N . MET A 1 95 ? 4.329 -14.808 0.626 1.00 95.94 95 MET A N 1
ATOM 712 C CA . MET A 1 95 ? 4.205 -13.988 -0.578 1.00 95.94 95 MET A CA 1
ATOM 713 C C . MET A 1 95 ? 5.569 -13.458 -1.042 1.00 95.94 95 MET A C 1
ATOM 715 O O . MET A 1 95 ? 5.903 -13.569 -2.220 1.00 95.94 95 MET A O 1
ATOM 719 N N . MET A 1 96 ? 6.393 -12.966 -0.112 1.00 95.56 96 MET A N 1
ATOM 720 C CA . MET A 1 96 ? 7.762 -12.524 -0.385 1.00 95.56 96 MET A CA 1
ATOM 721 C C . MET A 1 96 ? 8.662 -13.688 -0.820 1.00 95.56 96 MET A C 1
ATOM 723 O O . MET A 1 96 ? 9.463 -13.524 -1.737 1.00 95.56 96 MET A O 1
ATOM 727 N N . GLY A 1 97 ? 8.508 -14.870 -0.217 1.00 95.56 97 GLY A N 1
ATOM 728 C CA . GLY A 1 97 ? 9.245 -16.075 -0.600 1.00 95.56 97 GLY A CA 1
ATOM 729 C C . GLY A 1 97 ? 8.909 -16.551 -2.014 1.00 95.56 97 GLY A C 1
ATOM 730 O O . GLY A 1 97 ? 9.811 -16.812 -2.806 1.00 95.56 97 GLY A O 1
ATOM 731 N N . VAL A 1 98 ? 7.622 -16.601 -2.367 1.00 96.88 98 VAL A N 1
ATOM 732 C CA . VAL A 1 98 ? 7.169 -16.940 -3.725 1.00 96.88 98 VAL A CA 1
ATOM 733 C C . VAL A 1 98 ? 7.666 -15.902 -4.727 1.00 96.88 98 VAL A C 1
ATOM 735 O O . VAL A 1 98 ? 8.198 -16.270 -5.772 1.00 96.88 98 VAL A O 1
ATOM 738 N N . PHE A 1 99 ? 7.554 -14.614 -4.397 1.00 94.62 99 PHE A N 1
ATOM 739 C CA . PHE A 1 99 ? 8.052 -13.543 -5.253 1.00 94.62 99 PHE A CA 1
ATOM 740 C C . PHE A 1 99 ? 9.565 -13.641 -5.474 1.00 94.62 99 PHE A C 1
ATOM 742 O O . PHE A 1 99 ? 10.017 -13.492 -6.602 1.00 94.62 99 PHE A O 1
ATOM 749 N N . ALA A 1 100 ? 10.343 -13.964 -4.438 1.00 94.44 100 ALA A N 1
ATOM 750 C CA . ALA A 1 100 ? 11.781 -14.181 -4.562 1.00 94.44 100 ALA A CA 1
ATOM 751 C C . ALA A 1 100 ? 12.110 -15.363 -5.488 1.00 94.44 100 ALA A C 1
ATOM 753 O O . ALA A 1 100 ? 12.993 -15.243 -6.330 1.00 94.44 100 ALA A O 1
ATOM 754 N N . ILE A 1 101 ? 11.378 -16.479 -5.388 1.00 94.94 101 ILE A N 1
ATOM 755 C CA . ILE A 1 101 ? 11.562 -17.633 -6.284 1.00 94.94 101 ILE A CA 1
ATOM 756 C C . ILE A 1 101 ? 11.269 -17.238 -7.735 1.00 94.94 101 ILE A C 1
ATOM 758 O O . ILE A 1 101 ? 12.068 -17.531 -8.623 1.00 94.94 101 ILE A O 1
ATOM 762 N N . ILE A 1 102 ? 10.150 -16.551 -7.977 1.00 95.38 102 ILE A N 1
ATOM 763 C CA . ILE A 1 102 ? 9.773 -16.083 -9.316 1.00 95.38 102 ILE A CA 1
ATOM 764 C C . ILE A 1 102 ? 10.811 -15.091 -9.854 1.00 95.38 102 ILE A C 1
ATOM 766 O O . ILE A 1 102 ? 11.211 -15.200 -11.009 1.00 95.38 102 ILE A O 1
ATOM 770 N N . ALA A 1 103 ? 11.274 -14.154 -9.026 1.00 90.12 103 ALA A N 1
ATOM 771 C CA . ALA A 1 103 ? 12.276 -13.164 -9.406 1.00 90.12 103 ALA A CA 1
ATOM 772 C C . ALA A 1 103 ? 13.609 -13.818 -9.789 1.00 90.12 103 ALA A C 1
ATOM 774 O O . ALA A 1 103 ? 14.198 -13.451 -10.806 1.00 90.12 103 ALA A O 1
ATOM 775 N N . THR A 1 104 ? 14.062 -14.816 -9.028 1.00 90.44 104 THR A N 1
ATOM 776 C CA . THR A 1 104 ? 15.278 -15.574 -9.351 1.00 90.44 104 THR A CA 1
ATOM 777 C C . THR A 1 104 ? 15.108 -16.359 -10.648 1.00 90.44 104 THR A C 1
ATOM 779 O O . THR A 1 104 ? 15.954 -16.250 -11.526 1.00 90.44 104 THR A O 1
ATOM 782 N N . MET A 1 105 ? 13.983 -17.059 -10.827 1.00 92.75 105 MET A N 1
ATOM 783 C CA . MET A 1 105 ? 13.684 -17.793 -12.066 1.00 92.75 105 MET A CA 1
ATOM 784 C C . MET A 1 105 ? 13.636 -16.871 -13.290 1.00 92.75 105 MET A C 1
ATOM 786 O O . MET A 1 105 ? 14.137 -17.228 -14.348 1.00 92.75 105 MET A O 1
ATOM 790 N N . MET A 1 106 ? 13.059 -15.675 -13.157 1.00 90.25 106 MET A N 1
ATOM 791 C CA . MET A 1 106 ? 13.015 -14.677 -14.230 1.00 90.25 106 MET A CA 1
ATOM 792 C C . MET A 1 106 ? 14.401 -14.093 -14.524 1.00 90.25 106 MET A C 1
ATOM 794 O O . MET A 1 106 ? 14.740 -13.874 -15.681 1.00 90.25 106 MET A O 1
ATOM 798 N N . THR A 1 107 ? 15.212 -13.877 -13.489 1.00 87.62 107 THR A N 1
ATOM 799 C CA . THR A 1 107 ? 16.601 -13.423 -13.637 1.00 87.62 107 THR A CA 1
ATOM 800 C C . THR A 1 107 ? 17.436 -14.472 -14.366 1.00 87.62 107 THR A C 1
ATOM 802 O O . THR A 1 107 ? 18.189 -14.127 -15.267 1.00 87.62 107 THR A O 1
ATOM 805 N N . GLU A 1 108 ? 17.274 -15.751 -14.026 1.00 87.44 108 GLU A N 1
ATOM 806 C CA . GLU A 1 108 ? 17.930 -16.857 -14.728 1.00 87.44 108 GLU A CA 1
ATOM 807 C C . GLU A 1 108 ? 17.427 -16.982 -16.172 1.00 87.44 108 GLU A C 1
ATOM 809 O O . GLU A 1 108 ? 18.236 -17.070 -17.088 1.00 87.44 108 GLU A O 1
ATOM 814 N N . ALA A 1 109 ? 16.112 -16.902 -16.395 1.00 80.12 109 ALA A N 1
ATOM 815 C CA . ALA A 1 109 ? 15.511 -16.995 -17.727 1.00 80.12 109 ALA A CA 1
ATOM 816 C C . ALA A 1 109 ? 15.844 -15.809 -18.651 1.00 80.12 109 ALA A C 1
ATOM 818 O O . ALA A 1 109 ? 15.703 -15.938 -19.863 1.00 80.12 109 ALA A O 1
ATOM 819 N N . THR A 1 110 ? 16.257 -14.664 -18.101 1.00 68.06 110 THR A N 1
ATOM 820 C CA . THR A 1 110 ? 16.668 -13.480 -18.874 1.00 68.06 110 THR A CA 1
ATOM 821 C C . THR A 1 110 ? 18.189 -13.330 -18.983 1.00 68.06 110 THR A C 1
ATOM 823 O O . THR A 1 110 ? 18.654 -12.430 -19.678 1.00 68.06 110 THR A O 1
ATOM 826 N N . SER A 1 111 ? 18.961 -14.161 -18.274 1.00 67.44 111 SER A N 1
ATOM 827 C CA . SER A 1 111 ? 20.431 -14.121 -18.242 1.00 67.44 111 SER A CA 1
ATOM 828 C C . SER A 1 111 ? 21.085 -15.020 -19.307 1.00 67.44 111 SER A C 1
ATOM 830 O O . SER A 1 111 ? 22.278 -15.320 -19.197 1.00 67.44 111 SER A O 1
ATOM 832 N N . GLU A 1 112 ? 20.327 -15.423 -20.326 1.00 51.28 112 GLU A N 1
ATOM 833 C CA . GLU A 1 112 ? 20.825 -16.030 -21.566 1.00 51.28 112 GLU A CA 1
ATOM 834 C C . GLU A 1 112 ? 20.600 -15.092 -22.756 1.00 51.28 112 GLU A C 1
ATOM 836 O O . GLU A 1 112 ? 19.506 -14.486 -22.836 1.00 51.28 112 GLU A O 1
#